Protein AF-A0A511ZB35-F1 (afdb_monomer)

pLDDT: mean 79.9, std 14.22, range [42.59, 96.62]

Foldseek 3Di:
DVQQVLLCVLVLLLVLLVLVLVVLVVQVVPDPPPPPVDDLDDDHDDDDCSVVVNVVSVVVSVVSVVVVVVSLVVNCVVVVVLHDDPPDPPPSNCDVVDPVSNVLSVVLVVQLVVLCVPLVVVLVVCVVPDVQDSSSSVSSVSVNSNVSSVSSSVSVVVVVVVVVD

Secondary structure (DSSP, 8-state):
-TT-HHHHHHHHHHHHHHHHHHHHHHHHHHS-----TT---------TTHHHHHHHHHHHHHHHHHHHHHHHHHHHHH-TTSPPPTT-SS-TT---SSHHHHHHHHHHHHHHHHHHHHHHHHHHHHHHHS---HHHHHHHHHHHHHHHHHHHHHHHHHHHHHTT-

Mean predicted aligned error: 8.27 Å

Sequence (165 aa):
MKGDMRYSYPLWQMGFIVLLIALTTIIGFTADYAKSTDSFIFQFTLEGDSFWYMAAWLAVLVFYMILFKWKLHQHNKRNPDHQMKFTSFKPQEYMADDELFEEVTRRATQKAYSYFTVALPLLATMYLILPIGKFGMLNALLLLAIGQYFVYYRTIRRYMAEDAV

Organism: NCBI:txid582850

Solvent-accessible surface area (backbone atoms only — not comparable to full-atom values): 9642 Å² total; per-residue (Å²): 123,94,78,54,54,71,75,47,43,43,56,54,51,38,54,52,44,52,53,48,43,53,50,46,49,54,50,55,72,70,45,78,83,69,86,65,88,83,58,102,70,85,78,83,83,82,59,81,70,53,50,57,57,50,51,53,50,50,50,52,53,52,50,51,52,50,54,52,50,51,52,50,49,55,40,30,71,75,34,70,92,66,62,76,61,95,82,50,88,64,62,83,72,67,45,76,86,46,74,65,48,35,50,51,40,50,54,22,48,54,50,30,51,60,46,47,73,52,51,51,60,51,50,54,52,48,56,75,75,40,97,63,48,74,53,54,50,51,42,51,54,45,51,50,53,35,51,34,36,48,52,27,43,54,45,53,54,50,53,64,57,60,78,71,114

Structure (mmCIF, N/CA/C/O backbone):
data_AF-A0A511ZB35-F1
#
_entry.id   AF-A0A511ZB35-F1
#
loop_
_atom_site.group_PDB
_atom_site.id
_atom_site.type_symbol
_atom_site.label_atom_id
_atom_site.label_alt_id
_atom_site.label_comp_id
_atom_site.label_asym_id
_atom_site.label_entity_id
_atom_site.label_seq_id
_atom_site.pdbx_PDB_ins_code
_atom_site.Cartn_x
_atom_site.Cartn_y
_atom_site.Cartn_z
_atom_site.occupancy
_atom_site.B_iso_or_equiv
_atom_site.auth_seq_id
_atom_site.auth_comp_id
_atom_site.auth_asym_id
_atom_site.auth_atom_id
_atom_site.pdbx_PDB_model_num
ATOM 1 N N . MET A 1 1 ? -24.445 3.238 12.108 1.00 49.97 1 MET A N 1
ATOM 2 C CA . MET A 1 1 ? -23.024 2.998 11.749 1.00 49.97 1 MET A CA 1
ATOM 3 C C . MET A 1 1 ? -22.705 3.058 10.239 1.00 49.97 1 MET A C 1
ATOM 5 O O . MET A 1 1 ? -21.556 2.854 9.865 1.00 49.97 1 MET A O 1
ATOM 9 N N . LYS A 1 2 ? -23.649 3.392 9.332 1.00 42.72 2 LYS A N 1
ATOM 10 C CA . LYS A 1 2 ? -23.335 3.636 7.905 1.00 42.72 2 LYS A CA 1
ATOM 11 C C . LYS A 1 2 ? -22.482 4.909 7.773 1.00 42.72 2 LYS A C 1
ATOM 13 O O . LYS A 1 2 ? -22.997 6.005 7.961 1.00 42.72 2 LYS A O 1
ATOM 18 N N . GLY A 1 3 ? -21.190 4.764 7.479 1.00 57.56 3 GLY A N 1
ATOM 19 C CA . GLY A 1 3 ? -20.255 5.887 7.319 1.00 57.56 3 GLY A CA 1
ATOM 20 C C . GLY A 1 3 ? -19.073 5.896 8.288 1.00 57.56 3 GLY A C 1
ATOM 21 O O . GLY A 1 3 ? -18.355 6.894 8.336 1.00 57.56 3 GLY A O 1
ATOM 22 N N . ASP A 1 4 ? -18.865 4.816 9.044 1.00 67.25 4 ASP A N 1
ATOM 23 C CA . ASP A 1 4 ? -17.648 4.656 9.829 1.00 67.25 4 ASP A CA 1
ATOM 24 C C . ASP A 1 4 ? -16.437 4.439 8.904 1.00 67.25 4 ASP A C 1
ATOM 26 O O . ASP A 1 4 ? -16.401 3.512 8.085 1.00 67.25 4 ASP A O 1
ATOM 30 N N . MET A 1 5 ? -15.446 5.328 9.013 1.00 73.44 5 MET A N 1
ATOM 31 C CA . MET A 1 5 ? -14.257 5.290 8.175 1.00 73.44 5 MET A CA 1
ATOM 32 C C . MET A 1 5 ? -13.404 4.061 8.465 1.00 73.44 5 MET A C 1
ATOM 34 O O . MET A 1 5 ? -12.735 3.583 7.553 1.00 73.44 5 MET A O 1
ATOM 38 N N . ARG A 1 6 ? -13.489 3.505 9.673 1.00 71.06 6 ARG A N 1
ATOM 39 C CA . ARG A 1 6 ? -12.705 2.348 10.104 1.00 71.06 6 ARG A CA 1
ATOM 40 C C . ARG A 1 6 ? -12.956 1.112 9.251 1.00 71.06 6 ARG A C 1
ATOM 42 O O . ARG A 1 6 ? -12.029 0.398 8.891 1.00 71.06 6 ARG A O 1
ATOM 49 N N . TYR A 1 7 ? -14.207 0.914 8.845 1.00 74.19 7 TYR A N 1
ATOM 50 C CA . TYR A 1 7 ? -14.587 -0.148 7.916 1.00 74.19 7 TYR A CA 1
ATOM 51 C C . TYR A 1 7 ? -14.056 0.101 6.503 1.00 74.19 7 TYR A C 1
ATOM 53 O O . TYR A 1 7 ? -13.621 -0.815 5.809 1.00 74.19 7 TYR A O 1
ATOM 61 N N . SER A 1 8 ? -14.116 1.356 6.056 1.00 81.69 8 SER A N 1
ATOM 62 C CA . SER A 1 8 ? -13.663 1.728 4.717 1.00 81.69 8 SER A CA 1
ATOM 63 C C . SER A 1 8 ? -12.145 1.867 4.611 1.00 81.69 8 SER A C 1
ATOM 65 O O . SER A 1 8 ? -11.627 1.918 3.503 1.00 81.69 8 SER A O 1
ATOM 67 N N . TYR A 1 9 ? -11.425 1.936 5.731 1.00 84.00 9 TYR A N 1
ATOM 68 C CA . TYR A 1 9 ? -9.996 2.231 5.756 1.00 84.00 9 TYR A CA 1
ATOM 69 C C . TYR A 1 9 ? -9.168 1.199 4.974 1.00 84.00 9 TYR A C 1
ATOM 71 O O . TYR A 1 9 ? -8.431 1.623 4.082 1.00 84.00 9 TYR A O 1
ATOM 79 N N . PRO A 1 10 ? -9.354 -0.126 5.154 1.00 88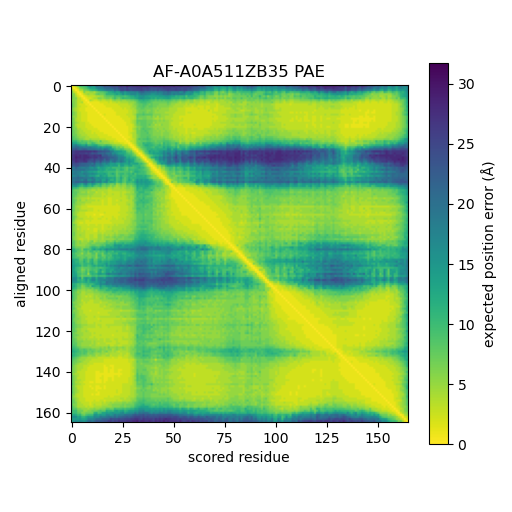.19 10 PRO A N 1
ATOM 80 C CA . PRO A 1 10 ? -8.682 -1.117 4.312 1.00 88.19 10 PRO A CA 1
ATOM 81 C C . PRO A 1 10 ? -8.992 -0.956 2.815 1.00 88.19 10 PRO A C 1
ATOM 83 O O . PRO A 1 10 ? -8.130 -1.198 1.975 1.00 88.19 10 PRO A O 1
ATOM 86 N N . LEU A 1 11 ? -10.202 -0.501 2.456 1.00 89.75 11 LEU A N 1
ATOM 87 C CA . LEU A 1 11 ? -10.565 -0.216 1.060 1.00 89.75 11 LEU A CA 1
ATOM 88 C C . LEU A 1 11 ? -9.795 0.992 0.514 1.00 89.75 11 LEU A C 1
ATOM 90 O O . LEU A 1 11 ? -9.327 0.947 -0.620 1.00 89.75 11 LEU A O 1
ATOM 94 N N . TRP A 1 12 ? -9.621 2.045 1.319 1.00 90.69 12 TRP A N 1
ATOM 95 C CA . TRP A 1 12 ? -8.786 3.194 0.956 1.00 90.69 12 TRP A CA 1
ATOM 96 C C . TRP A 1 12 ? -7.312 2.803 0.796 1.00 90.69 12 TRP A C 1
ATOM 98 O O . TRP A 1 12 ? -6.651 3.313 -0.108 1.00 90.69 12 TRP A O 1
ATOM 108 N N . GLN A 1 13 ? -6.797 1.881 1.613 1.00 91.38 13 GLN A N 1
ATOM 109 C CA . GLN A 1 13 ? -5.433 1.369 1.446 1.00 91.38 13 GLN A CA 1
ATOM 110 C C . GLN A 1 13 ? -5.291 0.557 0.155 1.00 91.38 13 GLN A C 1
ATOM 112 O O . GLN A 1 13 ? -4.387 0.818 -0.634 1.00 91.38 13 GLN A O 1
ATOM 117 N N . MET A 1 14 ? -6.226 -0.356 -0.130 1.00 94.19 14 MET A N 1
ATOM 118 C CA . MET A 1 14 ? -6.230 -1.099 -1.397 1.00 94.19 14 MET A CA 1
ATOM 119 C C . MET A 1 14 ? -6.335 -0.166 -2.609 1.00 94.19 14 MET A C 1
ATOM 121 O O . MET A 1 14 ? -5.580 -0.329 -3.563 1.00 94.19 14 MET A O 1
ATOM 125 N N . GLY A 1 15 ? -7.215 0.840 -2.562 1.00 94.31 15 GLY A N 1
ATOM 126 C CA . GLY A 1 15 ? -7.348 1.836 -3.628 1.00 94.31 1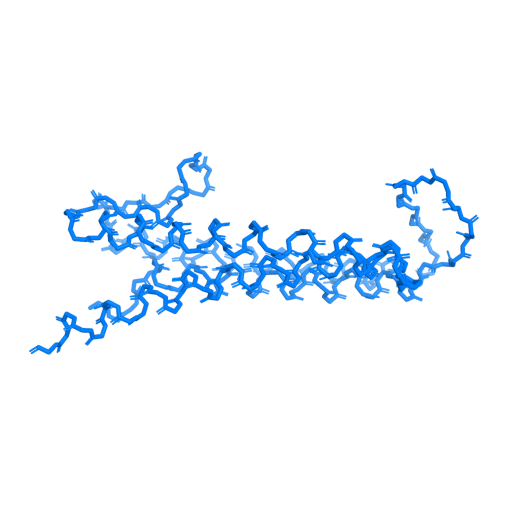5 GLY A CA 1
ATOM 127 C C . GLY A 1 15 ? -6.052 2.610 -3.871 1.00 94.31 15 GLY A C 1
ATOM 128 O O . GLY A 1 15 ? -5.647 2.786 -5.018 1.00 94.31 15 GLY A O 1
ATOM 129 N N . PHE A 1 16 ? -5.352 2.997 -2.803 1.00 94.12 16 PHE A N 1
ATOM 130 C CA . PHE A 1 16 ? -4.053 3.656 -2.916 1.00 94.12 16 PHE A CA 1
ATOM 131 C C . PHE A 1 16 ? -3.003 2.741 -3.551 1.00 94.12 16 PHE A C 1
ATOM 133 O O . PHE A 1 16 ? -2.288 3.158 -4.458 1.00 94.12 16 PHE A O 1
ATOM 140 N N . ILE A 1 17 ? -2.949 1.474 -3.133 1.00 95.19 17 ILE A N 1
ATOM 141 C CA . ILE A 1 17 ? -2.011 0.499 -3.696 1.00 95.19 17 ILE A CA 1
ATOM 142 C C . ILE A 1 17 ? -2.284 0.254 -5.183 1.00 95.19 17 ILE A C 1
ATOM 144 O O . ILE A 1 17 ? -1.339 0.153 -5.959 1.00 95.19 17 ILE A O 1
ATOM 148 N N . VAL A 1 18 ? -3.548 0.219 -5.614 1.00 95.75 18 VAL A N 1
ATOM 149 C CA . VAL A 1 18 ? -3.899 0.106 -7.041 1.00 95.75 18 VAL A CA 1
ATOM 150 C C . VAL A 1 18 ? -3.345 1.284 -7.846 1.00 95.75 18 VAL A C 1
ATOM 152 O O . VAL A 1 18 ? -2.790 1.075 -8.925 1.00 95.75 18 VAL A O 1
ATOM 155 N N . LEU A 1 19 ? -3.435 2.510 -7.319 1.00 94.56 19 LEU A N 1
ATOM 156 C CA . LEU A 1 19 ? -2.831 3.681 -7.964 1.00 94.56 19 LEU A CA 1
ATOM 157 C C . LEU A 1 19 ? -1.305 3.557 -8.044 1.00 94.56 19 LEU A C 1
ATOM 159 O O . LEU A 1 19 ? -0.718 3.904 -9.067 1.00 94.56 19 LEU A O 1
ATOM 163 N N . LEU A 1 20 ? -0.664 3.020 -7.001 1.00 93.38 20 LEU A N 1
ATOM 164 C CA . LEU A 1 20 ? 0.775 2.758 -7.021 1.00 93.38 20 LEU A CA 1
ATOM 165 C C . LEU A 1 20 ? 1.153 1.702 -8.063 1.00 93.38 20 LEU A C 1
ATOM 167 O O . LEU A 1 20 ? 2.107 1.933 -8.793 1.00 93.38 20 LEU A O 1
ATOM 171 N N . ILE A 1 21 ? 0.394 0.606 -8.188 1.00 93.19 21 ILE A N 1
ATOM 172 C CA . ILE A 1 21 ? 0.614 -0.420 -9.224 1.00 93.19 21 ILE A CA 1
ATOM 173 C C . ILE A 1 21 ? 0.504 0.193 -10.624 1.00 93.19 21 ILE A C 1
ATOM 175 O O . ILE A 1 21 ? 1.312 -0.112 -11.501 1.00 93.19 21 ILE A O 1
ATOM 179 N N . ALA A 1 22 ? -0.487 1.058 -10.857 1.00 91.75 22 ALA A N 1
ATOM 180 C CA . ALA A 1 22 ? -0.634 1.740 -12.139 1.00 91.75 22 ALA A CA 1
ATOM 181 C C . ALA A 1 22 ? 0.590 2.621 -12.440 1.00 91.75 22 ALA A C 1
ATOM 183 O O . ALA A 1 22 ? 1.158 2.534 -13.529 1.00 91.75 22 ALA A O 1
ATOM 184 N N . LEU A 1 23 ? 1.044 3.401 -11.454 1.00 89.12 23 LEU A N 1
ATOM 185 C CA . LEU A 1 23 ? 2.222 4.254 -11.583 1.00 89.12 23 LEU A CA 1
ATOM 186 C C . LEU A 1 23 ? 3.490 3.443 -11.887 1.00 89.12 23 LEU A C 1
ATOM 188 O O . LEU A 1 23 ? 4.197 3.740 -12.848 1.00 89.12 23 LEU A O 1
ATOM 192 N N . THR A 1 24 ? 3.780 2.416 -11.090 1.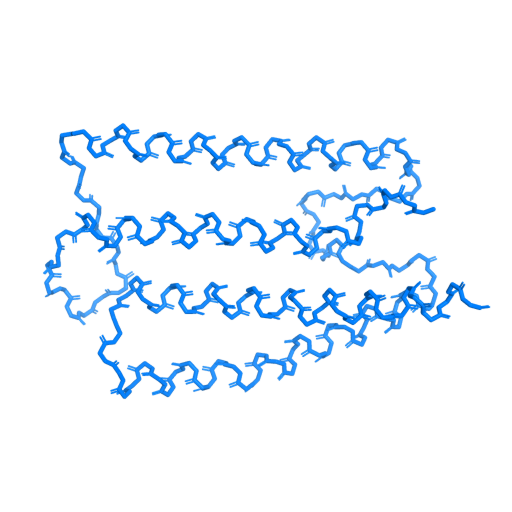00 87.50 24 THR A N 1
ATOM 193 C CA . THR A 1 24 ? 4.981 1.579 -11.244 1.00 87.50 24 THR A CA 1
ATOM 194 C C . THR A 1 24 ? 4.982 0.824 -12.566 1.00 87.50 24 THR A C 1
ATOM 196 O O . THR A 1 24 ? 6.038 0.638 -13.164 1.00 87.50 24 THR A O 1
ATOM 199 N N . THR A 1 25 ? 3.807 0.427 -13.054 1.00 86.00 25 THR A N 1
ATOM 200 C CA . THR A 1 25 ? 3.649 -0.220 -14.359 1.00 86.00 25 THR A CA 1
ATOM 201 C C . THR A 1 25 ? 3.949 0.747 -15.500 1.00 86.0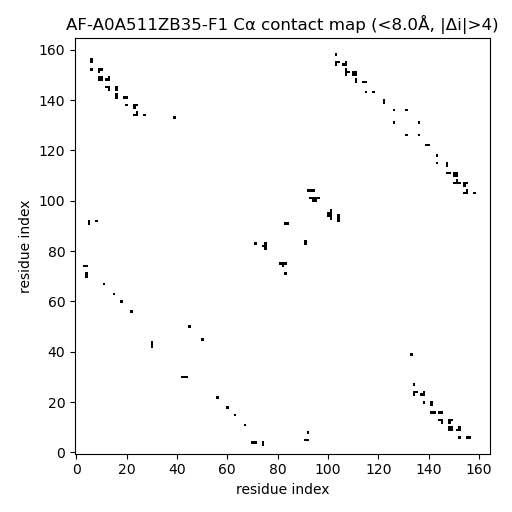0 25 THR A C 1
ATOM 203 O O . THR A 1 25 ? 4.707 0.400 -16.398 1.00 86.00 25 THR A O 1
ATOM 206 N N . ILE A 1 26 ? 3.413 1.970 -15.452 1.00 82.19 26 ILE A N 1
ATOM 207 C CA . ILE A 1 26 ? 3.665 2.996 -16.476 1.00 82.19 26 ILE A CA 1
ATOM 208 C C . ILE A 1 26 ? 5.150 3.339 -16.526 1.00 82.19 26 ILE A C 1
ATOM 210 O O . ILE A 1 26 ? 5.753 3.279 -17.592 1.00 82.19 26 ILE A O 1
ATOM 214 N N . ILE A 1 27 ? 5.751 3.588 -15.362 1.00 79.00 27 ILE A N 1
ATOM 215 C CA . ILE A 1 27 ? 7.190 3.824 -15.235 1.00 79.00 27 ILE A CA 1
ATOM 216 C C . ILE A 1 27 ? 7.987 2.647 -15.812 1.00 79.00 27 ILE A C 1
ATOM 218 O O . ILE A 1 27 ? 8.935 2.860 -16.562 1.00 79.00 27 ILE A O 1
ATOM 222 N N . GLY A 1 28 ? 7.609 1.410 -15.480 1.00 76.31 28 GLY A N 1
ATOM 223 C CA . GLY A 1 28 ? 8.296 0.208 -15.950 1.00 76.31 28 GLY A CA 1
ATOM 224 C C . GLY A 1 28 ? 8.176 -0.046 -17.456 1.00 76.31 28 GLY A C 1
ATOM 225 O O . GLY A 1 28 ? 9.033 -0.725 -18.014 1.00 76.31 28 GLY A O 1
ATOM 226 N N . PHE A 1 29 ? 7.148 0.493 -18.118 1.00 72.69 29 PHE A N 1
ATOM 227 C CA . PHE A 1 29 ? 7.027 0.471 -19.579 1.00 72.69 29 PHE A CA 1
ATOM 228 C C . PHE A 1 29 ? 7.824 1.586 -20.261 1.00 72.69 29 PHE A C 1
ATOM 230 O O . PHE A 1 29 ? 8.273 1.395 -21.386 1.00 72.69 29 PHE A O 1
ATOM 237 N N . THR A 1 30 ? 7.988 2.737 -19.604 1.00 68.12 30 THR A N 1
ATOM 238 C CA . THR A 1 30 ? 8.714 3.895 -20.154 1.00 68.12 30 THR A CA 1
ATOM 239 C C . THR A 1 30 ? 10.210 3.877 -19.863 1.00 68.12 30 THR A C 1
ATOM 241 O O . THR A 1 30 ? 10.970 4.562 -20.537 1.00 68.12 30 THR A O 1
ATOM 244 N N . ALA A 1 31 ? 10.645 3.149 -18.835 1.00 63.75 31 ALA A N 1
ATOM 245 C CA . ALA A 1 31 ? 12.054 3.030 -18.506 1.00 63.75 31 ALA A CA 1
ATOM 246 C C . ALA A 1 31 ? 12.745 2.130 -19.537 1.00 63.75 31 ALA A C 1
ATOM 248 O O . ALA A 1 31 ? 12.388 0.957 -19.674 1.00 63.75 31 ALA A O 1
ATOM 249 N N . ASP A 1 32 ? 13.757 2.660 -20.226 1.00 54.41 32 ASP A N 1
ATOM 250 C CA . ASP A 1 32 ? 14.645 1.832 -21.032 1.00 54.41 32 ASP A CA 1
ATOM 251 C C . ASP A 1 32 ? 15.237 0.731 -20.152 1.00 54.41 32 ASP A C 1
ATOM 253 O O . ASP A 1 32 ? 15.823 0.986 -19.094 1.00 54.41 32 ASP A O 1
ATOM 257 N N . TYR A 1 33 ? 15.083 -0.516 -20.600 1.00 51.88 33 TYR A N 1
ATOM 258 C CA . TYR A 1 33 ? 15.686 -1.686 -19.973 1.00 51.88 33 TYR A CA 1
ATOM 259 C C . TYR A 1 33 ? 17.198 -1.674 -20.228 1.00 51.88 33 TYR A C 1
ATOM 261 O O . TYR A 1 33 ? 17.746 -2.550 -20.898 1.00 51.88 33 TYR A O 1
ATOM 269 N N . ALA A 1 34 ? 17.913 -0.697 -19.670 1.00 46.06 34 ALA A N 1
ATOM 270 C CA . ALA A 1 34 ? 19.329 -0.863 -19.418 1.00 46.06 34 ALA A CA 1
ATOM 271 C C . ALA A 1 34 ? 19.440 -2.089 -18.505 1.00 46.06 34 ALA A C 1
ATOM 273 O O . ALA A 1 34 ? 18.955 -2.071 -17.371 1.00 46.06 34 ALA A O 1
ATOM 274 N N . LYS A 1 35 ? 20.005 -3.186 -19.026 1.00 47.19 35 LYS A N 1
ATOM 275 C CA . LYS A 1 35 ? 20.346 -4.403 -18.276 1.00 47.19 35 LYS A CA 1
ATOM 276 C C . LYS A 1 35 ? 21.347 -4.054 -17.168 1.00 47.19 35 LYS A C 1
ATOM 278 O O . LYS A 1 35 ? 22.527 -4.363 -17.253 1.00 47.19 35 LYS A O 1
ATOM 283 N N . SER A 1 36 ? 20.888 -3.383 -16.122 1.00 47.66 36 SER A N 1
ATOM 284 C CA . SER A 1 36 ? 21.606 -3.244 -14.867 1.00 47.66 36 SER A CA 1
ATOM 285 C C . SER A 1 36 ? 21.169 -4.420 -14.011 1.00 47.66 36 SER A C 1
ATOM 287 O O . SER A 1 36 ? 20.211 -4.345 -13.235 1.00 47.66 36 SER A O 1
ATOM 289 N N . THR A 1 37 ? 21.812 -5.553 -14.276 1.00 53.16 37 THR A N 1
ATOM 290 C CA . THR A 1 37 ? 21.512 -6.870 -13.706 1.00 53.16 37 THR A CA 1
ATOM 291 C C . THR A 1 37 ? 21.808 -6.937 -12.200 1.00 53.16 37 THR A C 1
ATOM 293 O O . THR A 1 37 ? 21.306 -7.834 -11.539 1.00 53.16 37 THR A O 1
ATOM 296 N N . ASP A 1 38 ? 22.528 -5.957 -11.636 1.00 53.59 38 ASP A N 1
ATOM 297 C CA . ASP A 1 38 ? 23.174 -6.108 -10.321 1.00 53.59 38 ASP A CA 1
ATOM 298 C C . ASP A 1 38 ? 22.699 -5.179 -9.191 1.00 53.59 38 ASP A C 1
ATOM 300 O O . ASP A 1 38 ? 23.198 -5.283 -8.074 1.00 53.59 38 ASP A O 1
ATOM 304 N N . SER A 1 39 ? 21.739 -4.270 -9.400 1.00 56.34 39 SER A N 1
ATOM 305 C CA . SER A 1 39 ? 21.361 -3.334 -8.323 1.00 56.34 39 SER A CA 1
ATOM 306 C C . SER A 1 39 ? 19.869 -3.029 -8.223 1.00 56.34 39 SER A C 1
ATOM 308 O O . SER A 1 39 ? 19.186 -2.835 -9.226 1.00 56.34 39 SER A O 1
ATOM 310 N N . PHE A 1 40 ? 19.343 -2.920 -6.998 1.00 57.91 40 PHE A N 1
ATOM 311 C CA . PHE A 1 40 ? 17.981 -2.434 -6.700 1.00 57.91 40 PHE A CA 1
ATOM 312 C C . PHE A 1 40 ? 17.879 -0.900 -6.859 1.00 57.91 40 PHE A C 1
ATOM 314 O O . PHE A 1 40 ? 17.232 -0.210 -6.079 1.00 57.91 40 PHE A O 1
ATOM 321 N N . ILE A 1 41 ? 18.592 -0.349 -7.841 1.00 58.75 41 ILE A N 1
ATOM 322 C CA . ILE A 1 41 ? 18.625 1.077 -8.148 1.00 58.75 41 ILE A CA 1
ATOM 323 C C . ILE A 1 41 ? 17.626 1.326 -9.274 1.00 58.75 41 ILE A C 1
ATOM 325 O O . ILE A 1 41 ? 17.673 0.678 -10.324 1.00 58.75 41 ILE A O 1
ATOM 329 N N . PHE A 1 42 ? 16.715 2.263 -9.033 1.00 61.59 42 PHE A N 1
ATOM 330 C CA . PHE A 1 42 ? 15.766 2.756 -10.022 1.00 61.59 42 PHE A CA 1
ATOM 331 C C . PHE A 1 42 ? 16.362 4.007 -10.664 1.00 61.59 42 PHE A C 1
ATOM 333 O O . PHE A 1 42 ? 16.563 5.013 -9.986 1.00 61.59 42 PHE A O 1
ATOM 340 N N . GLN A 1 43 ? 16.673 3.935 -11.955 1.00 62.34 43 GLN A N 1
ATOM 341 C CA . GLN A 1 43 ? 17.105 5.091 -12.730 1.00 62.34 43 GLN A CA 1
ATOM 342 C C . GLN A 1 43 ? 15.929 5.565 -13.579 1.00 62.34 43 GLN A C 1
ATOM 344 O O . GLN A 1 43 ? 15.339 4.783 -14.319 1.00 62.34 43 GLN A O 1
ATOM 349 N N . PHE A 1 44 ? 15.580 6.840 -13.435 1.00 63.19 44 PHE A N 1
ATOM 350 C CA . PHE A 1 44 ? 14.506 7.475 -14.188 1.00 63.19 44 PHE A CA 1
ATOM 351 C C . PHE A 1 44 ? 15.140 8.458 -15.161 1.00 63.19 44 PHE A C 1
ATOM 353 O O . PHE A 1 44 ? 15.732 9.451 -14.736 1.00 63.19 44 PHE A O 1
ATOM 360 N N . THR A 1 45 ? 15.032 8.180 -16.454 1.00 64.56 45 THR A N 1
ATOM 361 C CA . THR A 1 45 ? 15.432 9.128 -17.493 1.00 64.56 45 THR A CA 1
ATOM 362 C C . THR A 1 45 ? 14.192 9.921 -17.886 1.00 64.56 45 THR A C 1
ATOM 364 O O . THR A 1 45 ? 13.212 9.356 -18.366 1.00 64.56 45 THR A O 1
ATOM 367 N N . LEU A 1 46 ? 14.193 11.223 -17.604 1.00 64.88 46 LEU A N 1
ATOM 368 C CA . LEU A 1 46 ? 13.087 12.116 -17.943 1.00 64.88 46 LEU A CA 1
ATOM 369 C C . LEU A 1 46 ? 13.399 12.794 -19.276 1.00 64.88 46 LEU A C 1
ATOM 371 O O . LEU A 1 46 ? 14.090 13.809 -19.304 1.00 64.88 46 LEU A O 1
ATOM 375 N N . GLU A 1 47 ? 12.891 12.233 -20.370 1.00 68.19 47 GLU A N 1
ATOM 376 C CA . GLU A 1 47 ? 12.989 12.832 -21.705 1.00 68.19 47 GLU A CA 1
ATOM 377 C C . GLU A 1 47 ? 11.605 13.213 -22.253 1.00 68.19 47 GLU A C 1
ATOM 379 O O . GLU A 1 47 ? 10.635 12.455 -22.137 1.00 68.19 47 GLU A O 1
ATOM 384 N N . GLY A 1 48 ? 11.517 14.407 -22.853 1.00 72.75 48 GLY A N 1
ATOM 385 C CA . GLY A 1 48 ? 10.333 14.902 -23.566 1.00 72.75 48 GLY A CA 1
ATOM 386 C C . GLY A 1 48 ? 9.057 14.993 -22.716 1.00 72.75 48 GLY A C 1
ATOM 387 O O . GLY A 1 48 ? 9.077 15.432 -21.564 1.00 72.75 48 GLY A O 1
ATOM 388 N N . ASP A 1 49 ? 7.934 14.557 -23.293 1.00 73.94 49 ASP A N 1
ATOM 389 C CA . ASP A 1 49 ? 6.593 14.626 -22.687 1.00 73.94 49 ASP A CA 1
ATOM 390 C C . ASP A 1 49 ? 6.414 13.727 -21.448 1.00 73.94 49 ASP A C 1
ATOM 392 O O . ASP A 1 49 ? 5.452 13.887 -20.692 1.00 73.94 49 ASP A O 1
ATOM 396 N N . SER A 1 50 ? 7.362 12.820 -21.180 1.00 75.31 50 SER A N 1
ATOM 397 C CA . SER A 1 50 ? 7.381 11.927 -20.008 1.00 75.31 50 SER A CA 1
ATOM 398 C C . SER A 1 50 ? 7.266 12.685 -18.683 1.00 75.31 50 SER A C 1
ATOM 400 O O . SER A 1 50 ? 6.649 12.203 -17.730 1.00 75.31 50 SER A O 1
ATOM 402 N N . PHE A 1 51 ? 7.801 13.909 -18.635 1.00 79.19 51 PHE A N 1
ATOM 403 C CA . PHE A 1 51 ? 7.673 14.791 -17.480 1.00 79.19 51 PHE A CA 1
ATOM 404 C C . PHE A 1 51 ? 6.209 15.133 -17.168 1.00 79.19 51 PHE A C 1
ATOM 406 O O . PHE A 1 51 ? 5.788 15.040 -16.014 1.00 79.19 51 PHE A O 1
ATOM 413 N N . TRP A 1 52 ? 5.414 15.479 -18.184 1.00 83.19 52 TRP A N 1
ATOM 414 C CA . TRP A 1 52 ? 4.015 15.868 -18.002 1.00 83.19 52 TRP A CA 1
ATOM 415 C C . TRP A 1 52 ? 3.147 14.694 -17.558 1.00 83.19 52 TRP A C 1
ATOM 417 O O . TRP A 1 52 ? 2.300 14.865 -16.681 1.00 83.19 52 TRP A O 1
ATOM 427 N N . TYR A 1 53 ? 3.400 13.492 -18.081 1.00 81.88 53 TYR A N 1
ATOM 428 C CA . TYR A 1 53 ? 2.713 12.280 -17.631 1.00 81.88 53 TYR A CA 1
ATOM 429 C C . TYR A 1 53 ? 3.030 11.947 -16.169 1.00 81.88 53 TYR A C 1
ATOM 431 O O . TYR A 1 53 ? 2.122 11.634 -15.397 1.00 81.88 53 TYR A O 1
ATOM 439 N N . MET A 1 54 ? 4.297 12.066 -15.758 1.00 81.12 54 MET A N 1
ATOM 440 C CA . MET A 1 54 ? 4.692 11.846 -14.366 1.00 81.12 54 MET A CA 1
ATOM 441 C C . MET A 1 54 ? 4.091 12.907 -13.432 1.00 81.12 54 MET A C 1
ATOM 443 O O . MET A 1 54 ? 3.565 12.569 -12.371 1.00 81.12 54 MET A O 1
ATOM 447 N N . ALA A 1 55 ? 4.114 14.179 -13.836 1.00 86.00 55 ALA A N 1
ATOM 448 C CA . ALA A 1 55 ? 3.519 15.276 -13.077 1.00 86.00 55 ALA A CA 1
ATOM 449 C C . ALA A 1 55 ? 1.998 15.110 -12.923 1.00 86.00 55 ALA A C 1
ATOM 451 O O . ALA A 1 55 ? 1.468 15.273 -11.822 1.00 86.00 55 ALA A O 1
ATOM 452 N N . ALA A 1 56 ? 1.299 14.722 -13.995 1.00 89.75 56 ALA A N 1
ATOM 453 C CA . ALA A 1 56 ? -0.129 14.426 -13.956 1.00 89.75 56 ALA A CA 1
ATOM 454 C C . ALA A 1 56 ? -0.439 13.273 -12.989 1.00 89.75 56 ALA A C 1
ATOM 456 O O . ALA A 1 56 ? -1.360 13.374 -12.178 1.00 89.75 56 ALA A O 1
ATOM 457 N N . TRP A 1 57 ? 0.365 12.207 -13.002 1.00 89.62 57 TRP A N 1
ATOM 458 C CA . TRP A 1 57 ? 0.186 11.095 -12.069 1.00 89.62 57 TRP A CA 1
ATOM 459 C C . TRP A 1 57 ? 0.435 11.474 -10.612 1.00 89.62 57 TRP A C 1
ATOM 461 O O . TRP A 1 57 ? -0.338 11.092 -9.730 1.00 89.62 57 TRP A O 1
ATOM 471 N N . LEU A 1 58 ? 1.477 12.261 -10.348 1.00 88.94 58 LEU A N 1
ATOM 472 C CA . LEU A 1 58 ? 1.724 12.803 -9.015 1.00 88.94 58 LEU A CA 1
ATOM 473 C C . LEU A 1 58 ? 0.549 13.669 -8.548 1.00 88.94 58 LEU A C 1
ATOM 475 O O . LEU A 1 58 ? 0.140 13.557 -7.393 1.00 88.94 58 LEU A O 1
ATOM 479 N N . ALA A 1 59 ? -0.051 14.466 -9.436 1.00 92.81 59 ALA A N 1
ATOM 480 C CA . ALA A 1 59 ? -1.243 15.245 -9.113 1.00 92.81 59 ALA A CA 1
ATOM 481 C C . ALA A 1 59 ? -2.437 14.350 -8.732 1.00 92.8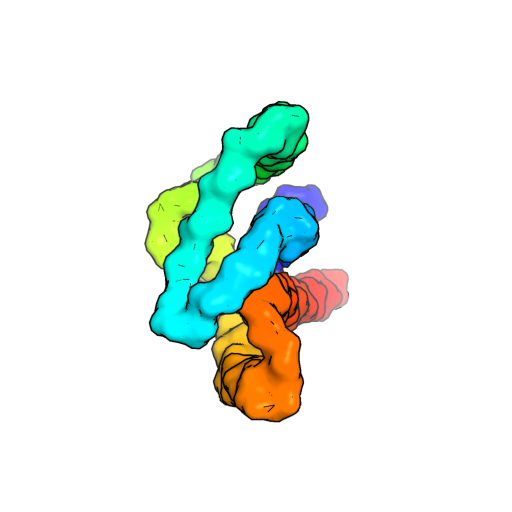1 59 ALA A C 1
ATOM 483 O O . ALA A 1 59 ? -3.127 14.651 -7.758 1.00 92.81 59 ALA A O 1
ATOM 484 N N . VAL A 1 60 ? -2.649 13.222 -9.423 1.00 94.25 60 VAL A N 1
ATOM 485 C CA . VAL A 1 60 ? -3.689 12.239 -9.059 1.00 94.25 60 VAL A CA 1
ATOM 486 C C . VAL A 1 60 ? -3.431 11.636 -7.675 1.00 94.25 60 VAL A C 1
ATOM 488 O O . VAL A 1 60 ? -4.358 11.545 -6.867 1.00 94.25 60 VAL A O 1
ATOM 491 N N . LEU A 1 61 ? -2.184 11.273 -7.358 1.00 92.06 61 LEU A N 1
ATOM 492 C CA . LEU A 1 61 ? -1.827 10.760 -6.030 1.00 92.06 61 LEU A CA 1
ATOM 493 C C . LEU A 1 61 ? -2.051 11.807 -4.935 1.00 92.06 61 LEU A C 1
ATOM 495 O O . LEU A 1 61 ? -2.644 11.504 -3.899 1.00 92.06 61 LEU A O 1
ATOM 499 N N . VAL A 1 62 ? -1.630 13.052 -5.166 1.00 93.12 62 VAL A N 1
ATOM 500 C CA . VAL A 1 62 ? -1.860 14.163 -4.232 1.00 93.12 62 VAL A CA 1
ATOM 501 C C . VAL A 1 62 ? -3.357 14.396 -4.034 1.00 93.12 62 VAL A C 1
ATOM 503 O O . VAL A 1 62 ? -3.813 14.515 -2.897 1.00 93.12 62 VAL A O 1
ATOM 506 N N . PHE A 1 63 ? -4.140 14.392 -5.112 1.00 94.94 63 PHE A N 1
ATOM 507 C CA . PHE A 1 63 ? -5.591 14.530 -5.049 1.00 94.94 63 PHE A CA 1
ATOM 508 C C . PHE A 1 63 ? -6.241 13.405 -4.233 1.00 94.94 63 PHE A C 1
ATOM 510 O O . PHE A 1 63 ? -7.059 13.677 -3.352 1.00 94.94 63 PHE A O 1
ATOM 517 N N . TYR A 1 64 ? -5.827 12.154 -4.444 1.00 93.81 64 TYR A N 1
ATOM 518 C CA . TYR A 1 64 ? -6.291 11.020 -3.646 1.00 93.81 64 TYR A CA 1
ATOM 519 C C . TYR A 1 64 ? -5.983 11.204 -2.153 1.00 93.81 64 TYR A C 1
ATOM 521 O O . TYR A 1 64 ? -6.856 11.013 -1.304 1.00 93.81 64 TYR A O 1
ATOM 529 N N . MET A 1 65 ? -4.768 11.649 -1.820 1.00 90.56 65 MET A N 1
ATOM 530 C CA . MET A 1 65 ? -4.368 11.925 -0.437 1.00 90.56 65 MET A CA 1
ATOM 531 C C . MET A 1 65 ? -5.189 13.054 0.197 1.00 90.56 65 MET A C 1
ATOM 533 O O . MET A 1 65 ? -5.525 12.981 1.382 1.00 90.56 65 MET A O 1
ATOM 537 N N . ILE A 1 66 ? -5.550 14.081 -0.576 1.00 92.44 66 ILE A N 1
ATOM 538 C CA . ILE A 1 66 ? -6.443 15.156 -0.126 1.00 92.44 66 ILE A CA 1
ATOM 539 C C . ILE A 1 66 ? -7.840 14.599 0.169 1.00 92.44 66 ILE A C 1
ATOM 541 O O . ILE A 1 66 ? -8.380 14.865 1.245 1.00 92.44 66 ILE A O 1
ATOM 545 N N . LEU A 1 67 ? -8.407 13.788 -0.730 1.00 92.25 67 LEU A N 1
ATOM 546 C CA . LEU A 1 67 ? -9.711 13.149 -0.516 1.00 92.25 67 LEU A CA 1
ATOM 547 C C . LEU A 1 67 ? -9.714 12.260 0.729 1.00 92.25 67 LEU A C 1
ATOM 549 O O . LEU A 1 67 ? -10.644 12.323 1.537 1.00 92.25 67 LEU A O 1
ATOM 553 N N . PHE A 1 68 ? -8.655 11.473 0.911 1.00 88.75 68 PHE A N 1
ATOM 554 C CA . PHE A 1 68 ? -8.484 10.627 2.081 1.00 88.75 68 PHE A CA 1
ATOM 555 C C . PHE A 1 68 ? -8.436 11.453 3.376 1.00 88.75 68 PHE A C 1
ATOM 557 O O . PHE A 1 68 ? -9.186 11.180 4.316 1.00 88.75 68 PHE A O 1
ATOM 564 N N . LYS A 1 69 ? -7.626 12.523 3.415 1.00 86.88 69 LYS A N 1
ATOM 565 C CA . LYS A 1 69 ? -7.559 13.445 4.564 1.00 86.88 69 LYS A CA 1
ATOM 566 C C . LYS A 1 69 ? -8.894 14.130 4.842 1.00 86.88 69 LYS A C 1
ATOM 568 O O . LYS A 1 69 ? -9.271 1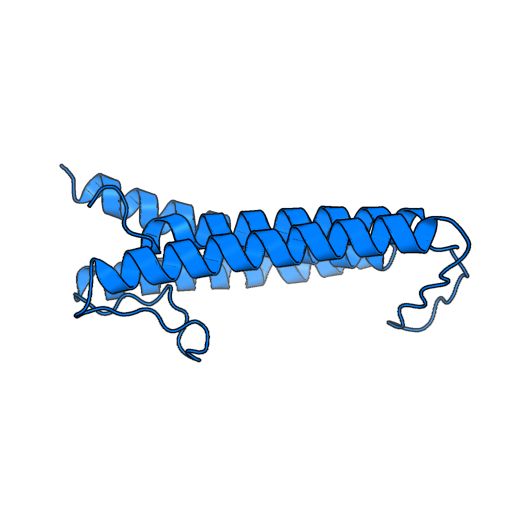4.280 6.002 1.00 86.88 69 LYS A O 1
ATOM 573 N N . TRP A 1 70 ? -9.624 14.528 3.804 1.00 88.38 70 TRP A N 1
ATOM 574 C CA . TRP A 1 70 ? -10.942 15.139 3.954 1.00 88.38 70 TRP A CA 1
ATOM 575 C C . TRP A 1 70 ? -11.951 14.166 4.571 1.00 88.38 70 TRP A C 1
ATOM 577 O O . TRP A 1 70 ? -12.676 14.534 5.497 1.00 88.38 70 TRP A O 1
ATOM 587 N N . LYS A 1 71 ? -11.955 12.903 4.129 1.00 86.44 71 LYS A N 1
ATOM 588 C CA . LYS A 1 71 ? -12.774 11.844 4.737 1.00 86.44 71 LYS A CA 1
ATOM 589 C C . LYS A 1 71 ? -12.392 11.579 6.191 1.00 86.44 71 LYS A C 1
ATOM 591 O O . LYS A 1 71 ? -13.288 11.475 7.028 1.00 86.44 71 LYS A O 1
ATOM 596 N N . LEU A 1 72 ? -11.097 11.564 6.500 1.00 84.06 72 LEU A N 1
ATOM 597 C CA . LEU A 1 72 ? -10.592 11.433 7.869 1.00 84.06 72 LEU A CA 1
ATOM 598 C C . LEU A 1 72 ? -11.068 12.575 8.761 1.00 84.06 72 LEU A C 1
ATOM 600 O O . LEU A 1 72 ? -11.576 12.348 9.856 1.00 84.06 72 LEU A O 1
ATOM 604 N N . HIS A 1 73 ? -10.982 13.805 8.263 1.00 84.75 73 HIS A N 1
ATOM 605 C CA . HIS A 1 73 ? -11.461 14.974 8.983 1.00 84.75 73 HIS A CA 1
ATOM 606 C C . HIS A 1 73 ? -12.977 14.916 9.230 1.00 84.75 73 HIS A C 1
ATOM 608 O O . HIS A 1 73 ? -13.431 15.192 10.340 1.00 84.75 73 HIS A O 1
ATOM 614 N N . GLN A 1 74 ? -13.769 14.499 8.235 1.00 84.69 74 GLN A N 1
ATOM 615 C CA . GLN A 1 74 ? -15.209 14.289 8.416 1.00 84.69 74 GLN A CA 1
ATOM 616 C C . GLN A 1 74 ? -15.519 13.226 9.470 1.00 84.69 74 GLN A C 1
ATOM 618 O O . GLN A 1 74 ? -16.445 13.413 10.257 1.00 84.69 74 GLN A O 1
ATOM 623 N N . HIS A 1 75 ? -14.768 12.123 9.485 1.00 82.06 75 HIS A N 1
ATOM 624 C CA . HIS A 1 75 ? -14.931 11.073 10.483 1.00 82.06 75 HIS A CA 1
ATOM 625 C C . HIS A 1 75 ? -14.602 11.587 11.890 1.00 82.06 75 HIS A C 1
ATOM 627 O O . HIS A 1 75 ? -15.434 11.458 12.783 1.00 82.06 75 HIS A O 1
ATOM 633 N N . ASN A 1 76 ? -13.463 12.263 12.064 1.00 82.81 76 ASN A N 1
ATOM 634 C CA . ASN A 1 76 ? -13.046 12.819 13.354 1.00 82.81 76 ASN A CA 1
ATOM 635 C C . ASN A 1 76 ? -14.020 13.886 13.878 1.00 82.81 76 ASN A C 1
ATOM 637 O O . ASN A 1 76 ? -14.261 13.958 15.076 1.00 82.81 76 ASN A O 1
ATOM 641 N N . LYS A 1 77 ? -14.623 14.692 12.992 1.00 81.81 77 LYS A N 1
ATOM 642 C CA . LYS A 1 77 ? -15.658 15.665 13.383 1.00 81.81 77 LYS A CA 1
ATOM 643 C C . LYS A 1 77 ? -16.942 14.986 13.873 1.00 81.81 77 LYS A C 1
ATOM 645 O O . LYS A 1 77 ? -17.642 15.546 14.708 1.00 81.81 77 LYS A O 1
ATOM 650 N N . ARG A 1 78 ? -17.277 13.812 13.328 1.00 80.44 78 ARG A N 1
ATOM 651 C CA . ARG A 1 78 ? -18.475 13.040 13.705 1.00 80.44 78 ARG A CA 1
ATOM 652 C C . ARG A 1 78 ? -18.259 12.185 14.951 1.00 80.44 78 ARG A C 1
ATOM 654 O O . ARG A 1 78 ? -19.218 11.959 15.673 1.00 80.44 78 ARG A O 1
ATOM 661 N N . ASN A 1 79 ? -17.027 11.739 15.186 1.00 73.56 79 ASN A N 1
ATOM 662 C CA . ASN A 1 79 ? -16.640 10.904 16.320 1.00 73.56 79 ASN A CA 1
ATOM 663 C C . ASN A 1 79 ? -15.507 11.590 17.107 1.00 73.56 79 ASN A C 1
ATOM 665 O O . ASN A 1 79 ? -14.355 11.157 17.026 1.00 73.56 79 ASN A O 1
ATOM 669 N N . PRO A 1 80 ? -15.806 12.688 17.829 1.00 71.44 80 PRO A N 1
ATOM 670 C CA . PRO A 1 80 ? -14.793 13.484 18.520 1.00 71.44 80 PRO A CA 1
ATOM 671 C C . PRO A 1 80 ? -14.078 12.717 19.638 1.00 71.44 80 PRO A C 1
ATOM 673 O O . PRO A 1 80 ? -12.907 13.001 19.884 1.00 71.44 80 PRO A O 1
ATOM 676 N N . ASP A 1 81 ? -14.743 11.732 20.246 1.00 69.25 81 ASP A N 1
ATOM 677 C CA . ASP A 1 81 ? -14.179 10.892 21.311 1.00 69.25 81 ASP A CA 1
ATOM 678 C C . ASP A 1 81 ? -13.219 9.820 20.776 1.00 69.25 81 ASP A C 1
ATOM 680 O O . ASP A 1 81 ? -12.384 9.303 21.513 1.00 69.25 81 ASP A O 1
ATOM 684 N N . HIS A 1 82 ? -13.274 9.529 19.472 1.00 68.62 82 HIS A N 1
ATOM 685 C CA . HIS A 1 82 ? -12.489 8.462 18.860 1.00 68.62 82 HIS A CA 1
ATOM 686 C C . HIS A 1 82 ? -11.773 8.924 17.587 1.00 68.62 82 HIS A C 1
ATOM 688 O O . HIS A 1 82 ? -12.020 8.443 16.476 1.00 68.62 82 HIS A O 1
ATOM 694 N N . GLN A 1 83 ? -10.877 9.894 17.754 1.00 70.56 83 GLN A N 1
ATOM 695 C CA . GLN A 1 83 ? -10.158 10.510 16.644 1.00 70.56 83 GLN A CA 1
ATOM 696 C C . GLN A 1 83 ? -9.076 9.599 16.069 1.00 70.56 83 GLN A C 1
ATOM 698 O O . GLN A 1 83 ? -8.225 9.063 16.779 1.00 70.56 83 GLN A O 1
ATOM 703 N N . MET A 1 84 ? -9.018 9.544 14.744 1.00 71.81 84 MET A N 1
ATOM 704 C CA . MET A 1 84 ? -7.914 8.932 14.021 1.00 71.81 84 MET A CA 1
ATOM 705 C C . MET A 1 84 ? -6.839 9.961 13.691 1.00 71.81 84 MET A C 1
ATOM 707 O O . MET A 1 84 ? -7.108 10.995 13.070 1.00 71.81 84 MET A O 1
ATOM 711 N N . LYS A 1 85 ? -5.590 9.657 14.047 1.00 70.88 85 LYS A N 1
ATOM 712 C CA . LYS A 1 85 ? -4.427 10.484 13.700 1.00 70.88 85 LYS A CA 1
ATOM 713 C C . LYS A 1 85 ? -3.666 9.865 12.541 1.00 70.88 85 LYS A C 1
ATOM 715 O O . LYS A 1 85 ? -3.174 8.746 12.658 1.00 70.88 85 LYS A O 1
ATOM 720 N N . PHE A 1 86 ? -3.505 10.620 11.454 1.00 63.44 86 PHE A N 1
ATOM 721 C CA . PHE A 1 86 ? -2.759 10.205 10.256 1.00 63.44 86 PHE A CA 1
ATOM 722 C C . PHE A 1 86 ? -1.318 9.746 10.553 1.00 63.44 86 PHE A C 1
ATOM 724 O O . PHE A 1 86 ? -0.785 8.907 9.841 1.00 63.44 86 PHE A O 1
ATOM 731 N N . THR A 1 87 ? -0.706 10.264 11.620 1.00 65.25 87 THR A N 1
ATOM 732 C CA . THR A 1 87 ? 0.685 9.997 12.021 1.00 65.25 87 THR A CA 1
ATOM 733 C C . THR A 1 87 ? 0.818 9.051 13.219 1.00 65.25 87 THR A C 1
ATOM 735 O O . THR A 1 87 ? 1.886 8.965 13.819 1.00 65.25 87 THR A O 1
ATOM 738 N N . SER A 1 88 ? -0.259 8.371 13.623 1.00 63.09 88 SER A N 1
ATOM 739 C CA . SER A 1 88 ? -0.192 7.422 14.737 1.00 63.09 88 SER A CA 1
ATOM 740 C C . SER A 1 88 ? 0.678 6.216 14.376 1.00 63.09 88 SER A C 1
ATOM 742 O O . SER A 1 88 ? 0.463 5.584 13.346 1.00 63.09 88 SER A O 1
ATOM 744 N N . PHE A 1 89 ? 1.617 5.863 15.259 1.00 57.47 89 PHE A N 1
ATOM 745 C CA . PHE A 1 89 ? 2.412 4.635 15.140 1.00 57.47 89 PHE A CA 1
ATOM 746 C C . PHE A 1 89 ? 1.558 3.376 15.349 1.00 57.47 89 PHE A C 1
ATOM 748 O O . PHE A 1 89 ? 1.864 2.312 14.820 1.00 57.47 89 PHE A O 1
ATOM 755 N N . LYS A 1 90 ? 0.452 3.502 16.097 1.00 61.94 90 LYS A N 1
ATOM 756 C CA . LYS A 1 90 ? -0.579 2.468 16.194 1.00 61.94 90 LYS A CA 1
ATOM 757 C C . LYS A 1 90 ? -1.410 2.501 14.904 1.00 61.94 90 LYS A C 1
ATOM 759 O O . LYS A 1 90 ? -2.000 3.556 14.635 1.00 61.94 90 LYS A O 1
ATOM 764 N N . PRO A 1 91 ? -1.485 1.392 14.140 1.00 64.88 91 PRO A N 1
ATOM 765 C CA . PRO A 1 91 ? -2.401 1.255 13.017 1.00 64.88 91 PRO A CA 1
ATOM 766 C C . PRO A 1 91 ? -3.798 1.735 13.390 1.00 64.88 91 PRO A C 1
ATOM 768 O O . PRO A 1 91 ? -4.348 1.330 14.413 1.00 64.88 91 PRO A O 1
ATOM 771 N N . GLN A 1 92 ? -4.372 2.594 12.548 1.00 62.94 92 GLN A N 1
ATOM 772 C CA . GLN A 1 92 ? -5.718 3.155 12.746 1.00 62.94 92 GLN A CA 1
ATOM 773 C C . GLN A 1 92 ? -6.823 2.085 12.719 1.00 62.94 92 GLN A C 1
ATOM 775 O O . GLN A 1 92 ? -7.963 2.335 13.094 1.00 62.94 92 GLN A O 1
ATOM 780 N N . GLU A 1 93 ? -6.447 0.894 12.271 1.00 58.44 93 GLU A N 1
ATOM 781 C CA . GLU A 1 93 ? -7.193 -0.356 12.251 1.00 58.44 93 GLU A CA 1
ATOM 782 C C . GLU A 1 93 ? -7.408 -0.971 13.641 1.00 58.44 93 GLU A C 1
ATOM 784 O O . GLU A 1 93 ? -8.372 -1.707 13.840 1.00 58.44 93 GLU A O 1
ATOM 789 N N . TYR A 1 94 ? -6.552 -0.666 14.621 1.00 60.19 94 TYR A N 1
ATOM 790 C CA . TYR A 1 94 ? -6.727 -1.133 15.993 1.00 60.19 94 TYR A CA 1
ATOM 791 C C . TYR A 1 94 ? -7.780 -0.292 16.719 1.00 60.19 94 TYR A C 1
ATOM 793 O O . TYR A 1 94 ? -7.457 0.678 17.408 1.00 60.19 94 TYR A O 1
ATOM 801 N N . MET A 1 95 ? -9.039 -0.692 16.563 1.00 60.41 95 MET A N 1
ATOM 802 C CA . MET A 1 95 ? -10.153 -0.238 17.389 1.00 60.41 95 MET A CA 1
ATOM 803 C C . MET A 1 95 ? -10.084 -0.971 18.729 1.00 60.41 95 MET A C 1
ATOM 805 O O . MET A 1 95 ? -10.339 -2.168 18.781 1.00 60.41 95 MET A O 1
ATOM 809 N N . ALA A 1 96 ? -9.704 -0.269 19.791 1.00 57.41 96 ALA A N 1
ATOM 810 C CA . ALA A 1 96 ? -9.778 -0.783 21.162 1.00 57.41 96 ALA A CA 1
ATOM 811 C C . ALA A 1 96 ? -10.871 -0.017 21.918 1.00 57.41 96 ALA A C 1
ATOM 813 O O . ALA A 1 96 ? -10.646 0.484 23.015 1.00 57.41 96 ALA A O 1
ATOM 814 N N . ASP A 1 97 ? -12.006 0.175 21.247 1.00 60.69 97 ASP A N 1
ATOM 815 C CA . ASP A 1 97 ? -13.133 0.937 21.786 1.00 60.69 97 ASP A CA 1
ATOM 816 C C . ASP A 1 97 ? -14.047 0.037 22.626 1.00 60.69 97 ASP A C 1
ATOM 818 O O . ASP A 1 97 ? -14.652 0.506 23.585 1.00 60.69 97 ASP A O 1
ATOM 822 N N . ASP A 1 98 ? -14.105 -1.258 22.298 1.00 66.50 98 ASP A N 1
ATOM 823 C CA . ASP A 1 98 ? -14.653 -2.303 23.158 1.00 66.50 98 ASP A CA 1
ATOM 824 C C . ASP A 1 98 ? -13.825 -3.603 23.037 1.00 66.50 98 ASP A C 1
ATOM 826 O O . ASP A 1 98 ? -12.995 -3.757 22.129 1.00 66.50 98 ASP A O 1
ATOM 830 N N . GLU A 1 99 ? -14.047 -4.534 23.970 1.00 71.25 99 GLU A N 1
ATOM 831 C CA . GLU A 1 99 ? -13.346 -5.826 24.037 1.00 71.25 99 GLU A CA 1
ATOM 832 C C . GLU A 1 99 ? -13.601 -6.718 22.803 1.00 71.25 99 GLU A C 1
ATOM 834 O O . GLU A 1 99 ? -12.714 -7.455 22.362 1.00 71.25 99 GLU A O 1
ATOM 839 N N . LEU A 1 100 ? -14.793 -6.632 22.206 1.00 72.88 100 LEU A N 1
ATOM 840 C CA . LEU A 1 100 ? -15.186 -7.382 21.011 1.00 72.88 100 LEU A CA 1
ATOM 841 C C . LEU A 1 100 ? -14.413 -6.900 19.775 1.00 72.88 100 LEU A C 1
ATOM 843 O O . LEU A 1 100 ? -13.844 -7.711 19.041 1.00 72.88 100 LEU A O 1
ATOM 847 N N . PHE A 1 101 ? -14.318 -5.590 19.556 1.00 74.62 101 PHE A N 1
ATOM 848 C CA . PHE A 1 101 ? -13.544 -4.976 18.480 1.00 74.62 101 PHE A CA 1
ATOM 849 C C . PHE A 1 101 ? -12.049 -5.247 18.635 1.00 74.62 101 PHE A C 1
ATOM 851 O O . PHE A 1 101 ? -11.367 -5.512 17.637 1.00 74.62 101 PHE A O 1
ATOM 858 N N . GLU A 1 102 ? -11.532 -5.248 19.862 1.00 78.50 102 GLU A N 1
ATOM 859 C CA . GLU A 1 102 ? -10.148 -5.639 20.122 1.00 78.50 102 GLU A CA 1
ATOM 860 C C . GLU A 1 102 ? -9.902 -7.101 19.717 1.00 78.50 102 GLU A C 1
ATOM 862 O O . GLU A 1 102 ? -8.935 -7.410 19.011 1.00 78.50 102 GLU A O 1
ATOM 867 N N . GLU A 1 103 ? -10.810 -8.015 20.063 1.00 81.88 103 GLU A N 1
ATOM 868 C CA . GLU A 1 103 ? -10.672 -9.409 19.661 1.00 81.88 103 GLU A CA 1
ATOM 869 C C . GLU A 1 103 ? -10.801 -9.602 18.139 1.00 81.88 103 GLU A C 1
ATOM 871 O O . GLU A 1 103 ? -10.021 -10.352 17.534 1.00 81.88 103 GLU A O 1
ATOM 876 N N . VAL A 1 104 ? -11.739 -8.910 17.491 1.00 82.12 104 VAL A N 1
ATOM 877 C CA . VAL A 1 104 ? -11.931 -8.970 16.035 1.00 82.12 104 VAL A CA 1
ATOM 878 C C . VAL A 1 104 ? -10.701 -8.446 15.300 1.00 82.12 104 VAL A C 1
ATOM 880 O O . VAL A 1 104 ? -10.214 -9.102 14.371 1.00 82.12 104 VAL A O 1
ATOM 883 N N . THR A 1 105 ? -10.161 -7.302 15.720 1.00 82.44 105 THR A N 1
ATOM 884 C CA . THR A 1 105 ? -8.953 -6.723 15.118 1.00 82.44 105 THR A CA 1
ATOM 885 C C . THR A 1 105 ? -7.742 -7.623 15.346 1.00 82.44 105 THR A C 1
ATOM 887 O O . THR A 1 105 ? -7.012 -7.893 14.393 1.00 82.44 105 THR A O 1
ATOM 890 N N . ARG A 1 106 ? -7.584 -8.212 16.540 1.00 84.50 106 ARG A N 1
ATOM 891 C CA . ARG A 1 106 ? -6.557 -9.229 16.819 1.00 84.50 106 ARG A CA 1
ATOM 892 C C . ARG A 1 106 ? -6.651 -10.414 15.858 1.00 84.50 106 ARG A C 1
ATOM 894 O O . ARG A 1 106 ? -5.649 -10.793 15.248 1.00 84.50 106 ARG A O 1
ATOM 901 N N . ARG A 1 107 ? -7.844 -10.990 15.685 1.00 86.94 107 ARG A N 1
ATOM 902 C CA . ARG A 1 107 ? -8.070 -12.123 14.768 1.00 86.94 107 ARG A CA 1
ATOM 903 C C . ARG A 1 107 ? -7.798 -11.736 13.311 1.00 86.94 107 ARG A C 1
ATOM 905 O O . ARG A 1 107 ? -7.224 -12.529 12.564 1.00 86.94 107 ARG A O 1
ATOM 912 N N . ALA A 1 108 ? -8.190 -10.532 12.896 1.00 87.19 108 ALA A N 1
ATOM 913 C CA . ALA A 1 108 ? -7.928 -10.026 11.551 1.00 87.19 108 ALA A CA 1
ATOM 914 C C . ALA A 1 108 ? -6.421 -9.843 11.295 1.00 87.19 108 ALA A C 1
ATOM 916 O O . ALA A 1 108 ? -5.918 -10.290 10.261 1.00 87.19 108 ALA A O 1
ATOM 917 N N . THR A 1 109 ? -5.682 -9.290 12.259 1.00 86.56 109 THR A N 1
ATOM 918 C CA . THR A 1 109 ? -4.224 -9.130 12.180 1.00 86.56 109 THR A CA 1
ATOM 919 C C . THR A 1 109 ? -3.499 -10.475 12.162 1.00 86.56 109 THR A C 1
ATOM 921 O O . THR A 1 109 ? -2.597 -10.667 11.351 1.00 86.56 109 THR A O 1
ATOM 924 N N . GLN A 1 110 ? -3.914 -11.450 12.978 1.00 90.31 110 GLN A N 1
ATOM 925 C CA . GLN A 1 110 ? -3.336 -12.803 12.956 1.00 90.31 110 GLN A CA 1
ATOM 926 C C . GLN A 1 110 ? -3.498 -13.484 11.591 1.00 90.31 110 GLN A C 1
ATOM 928 O O . GLN A 1 110 ? -2.571 -14.135 11.104 1.00 90.31 110 GLN A O 1
ATOM 933 N N . LYS A 1 111 ? -4.652 -13.306 10.935 1.00 90.75 111 LYS A N 1
ATOM 934 C CA . LYS A 1 111 ? -4.879 -13.822 9.577 1.00 90.75 111 LYS A CA 1
ATOM 935 C C . LYS A 1 111 ? -4.023 -13.110 8.536 1.00 90.75 111 LYS A C 1
ATOM 937 O O . LYS A 1 111 ? -3.462 -13.776 7.674 1.00 90.75 111 LYS A O 1
ATOM 942 N N . ALA A 1 112 ? -3.899 -11.788 8.622 1.00 89.56 112 ALA A N 1
ATOM 943 C CA . ALA A 1 112 ? -3.019 -11.010 7.751 1.00 89.56 112 ALA A CA 1
ATOM 944 C C . ALA A 1 112 ? -1.541 -11.416 7.913 1.00 89.56 112 ALA A C 1
ATOM 946 O O . ALA A 1 112 ? -0.826 -11.567 6.926 1.00 89.56 112 ALA A O 1
ATOM 947 N N . TYR A 1 113 ? -1.097 -11.673 9.145 1.00 90.94 113 TYR A N 1
ATOM 948 C CA . TYR A 1 113 ? 0.239 -12.201 9.414 1.00 90.94 113 TYR A CA 1
ATOM 949 C C . TYR A 1 113 ? 0.427 -13.596 8.805 1.00 90.94 113 TYR A C 1
ATOM 951 O O . TYR A 1 113 ? 1.376 -13.824 8.059 1.00 90.94 113 TYR A O 1
ATOM 959 N N . SER A 1 114 ? -0.525 -14.503 9.043 1.00 93.00 114 SER A N 1
ATOM 960 C CA . SER A 1 114 ? -0.511 -15.865 8.484 1.00 93.00 114 SER A CA 1
ATOM 961 C C . SER A 1 114 ? -0.568 -15.879 6.953 1.00 93.00 114 SER A C 1
ATOM 963 O O . SER A 1 114 ? -0.075 -16.798 6.310 1.00 93.00 114 SER A O 1
ATOM 965 N N . TYR A 1 115 ? -1.169 -14.858 6.342 1.00 94.75 115 TYR A N 1
ATOM 966 C CA . TYR A 1 115 ? -1.127 -14.676 4.899 1.00 94.75 115 TYR A CA 1
ATOM 967 C C . TYR A 1 115 ? 0.307 -14.409 4.421 1.00 94.75 115 TYR A C 1
ATOM 969 O O . TYR A 1 115 ? 0.774 -15.073 3.496 1.00 94.75 115 TYR A O 1
ATOM 977 N N . PHE A 1 116 ? 1.040 -13.501 5.073 1.00 94.12 116 PHE A N 1
ATOM 978 C CA . PHE A 1 116 ? 2.410 -13.171 4.670 1.00 94.12 116 PHE A CA 1
ATOM 979 C C . PHE A 1 116 ? 3.424 -14.288 4.913 1.00 94.12 116 PHE A C 1
ATOM 981 O O . PHE A 1 116 ? 4.373 -14.398 4.135 1.00 94.12 116 PHE A O 1
ATOM 988 N N . THR A 1 117 ? 3.222 -15.138 5.926 1.00 94.81 117 THR A N 1
ATOM 989 C CA . THR A 1 117 ? 4.111 -16.287 6.167 1.00 94.81 117 THR A CA 1
ATOM 990 C C . THR A 1 117 ? 4.123 -17.273 5.000 1.00 94.81 117 THR A C 1
ATOM 992 O O . THR A 1 117 ? 5.129 -17.942 4.797 1.00 94.81 117 THR A O 1
ATOM 995 N N . VAL A 1 118 ? 3.049 -17.337 4.206 1.00 94.94 118 VAL A N 1
ATOM 996 C CA . VAL A 1 118 ? 2.975 -18.167 2.992 1.00 94.94 118 VAL A CA 1
ATOM 997 C C . VAL A 1 118 ? 3.245 -17.345 1.732 1.00 94.94 118 VAL A C 1
ATOM 999 O O . VAL A 1 118 ? 3.976 -17.782 0.843 1.00 94.94 118 VAL A O 1
ATOM 1002 N N . ALA A 1 119 ? 2.682 -16.140 1.649 1.00 94.50 119 ALA A N 1
ATOM 1003 C CA . ALA A 1 119 ? 2.731 -15.322 0.445 1.00 94.50 119 ALA A CA 1
ATOM 1004 C C . ALA A 1 119 ? 4.149 -14.845 0.090 1.00 94.50 119 ALA A C 1
ATOM 1006 O O . ALA A 1 119 ? 4.515 -14.862 -1.085 1.00 94.50 119 ALA A O 1
ATOM 1007 N N . LEU A 1 120 ? 4.961 -14.453 1.081 1.00 94.56 120 LEU A N 1
ATOM 1008 C CA . LEU A 1 120 ? 6.325 -13.975 0.828 1.00 94.56 120 LEU A CA 1
ATOM 1009 C C . LEU A 1 120 ? 7.264 -15.094 0.339 1.00 94.56 120 LEU A C 1
ATOM 1011 O O . LEU A 1 120 ? 7.914 -14.884 -0.686 1.00 94.56 120 LEU A O 1
ATOM 1015 N N . PRO A 1 121 ? 7.325 -16.289 0.971 1.00 96.00 121 PRO A N 1
ATOM 1016 C CA . PRO A 1 121 ? 8.107 -17.407 0.434 1.00 96.00 121 PRO A CA 1
ATOM 1017 C C . PRO A 1 121 ? 7.674 -17.841 -0.968 1.00 96.00 121 PRO A C 1
ATOM 1019 O O . PRO A 1 121 ? 8.518 -18.157 -1.810 1.00 96.00 121 PRO A O 1
ATOM 1022 N N . LEU A 1 122 ? 6.365 -17.832 -1.239 1.00 95.75 122 LEU A N 1
ATOM 1023 C CA . LEU A 1 122 ? 5.832 -18.152 -2.560 1.00 95.75 122 LEU A CA 1
ATOM 1024 C C . LEU A 1 122 ? 6.301 -17.128 -3.595 1.00 95.75 122 LEU A C 1
ATOM 1026 O O . LEU A 1 122 ? 6.799 -17.516 -4.649 1.00 95.75 122 LEU A O 1
ATOM 1030 N N . LEU A 1 123 ? 6.222 -15.833 -3.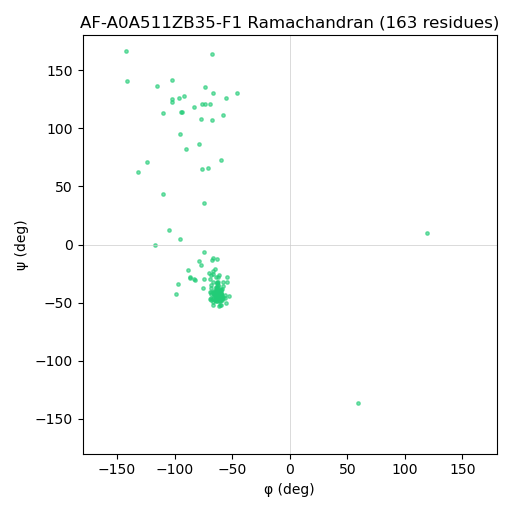280 1.00 95.00 123 LEU A N 1
ATOM 1031 C CA . LEU A 1 123 ? 6.713 -14.779 -4.162 1.00 95.00 123 LEU A CA 1
ATOM 1032 C C . LEU A 1 123 ? 8.225 -14.882 -4.405 1.00 95.00 123 LEU A C 1
ATOM 1034 O O . LEU A 1 123 ? 8.669 -14.742 -5.542 1.00 95.00 123 LEU A O 1
ATOM 1038 N N . ALA A 1 124 ? 9.012 -15.172 -3.367 1.00 93.25 124 ALA A N 1
ATOM 1039 C CA . ALA A 1 124 ? 10.450 -15.386 -3.508 1.00 93.25 124 ALA A CA 1
ATOM 1040 C C . ALA A 1 124 ? 10.752 -16.574 -4.437 1.00 93.25 124 ALA A C 1
ATOM 1042 O O . ALA A 1 124 ? 11.597 -16.474 -5.321 1.00 93.25 124 ALA A O 1
ATOM 1043 N N . THR A 1 125 ? 10.008 -17.672 -4.294 1.00 94.94 125 THR A N 1
ATOM 1044 C CA . THR A 1 125 ? 10.135 -18.853 -5.160 1.00 94.94 125 THR A CA 1
ATOM 1045 C C . THR A 1 125 ? 9.749 -18.523 -6.605 1.00 94.94 125 THR A C 1
ATOM 1047 O O . THR A 1 125 ? 10.461 -18.896 -7.534 1.00 94.94 125 THR A O 1
ATOM 1050 N N . MET A 1 126 ? 8.666 -17.768 -6.813 1.00 92.50 126 MET A N 1
ATOM 1051 C CA . MET A 1 126 ? 8.270 -17.286 -8.139 1.00 92.50 126 MET A CA 1
ATOM 1052 C C . MET A 1 126 ? 9.354 -16.416 -8.776 1.00 92.50 126 MET A C 1
ATOM 1054 O O . MET A 1 126 ? 9.635 -16.590 -9.956 1.00 92.50 126 MET A O 1
ATOM 1058 N N . TYR A 1 127 ? 9.987 -15.527 -8.009 1.00 89.25 127 TYR A N 1
ATOM 1059 C CA . TYR A 1 127 ? 11.077 -14.680 -8.498 1.00 89.25 127 TYR A CA 1
ATOM 1060 C C . TYR A 1 127 ? 12.313 -15.483 -8.932 1.00 89.25 127 TYR A C 1
ATOM 1062 O O . TYR A 1 127 ? 12.989 -15.095 -9.878 1.00 89.25 127 TYR A O 1
ATOM 1070 N N . LEU A 1 128 ? 12.601 -16.615 -8.280 1.00 90.38 128 LEU A N 1
ATOM 1071 C CA . LEU A 1 128 ? 13.722 -17.484 -8.660 1.00 90.38 128 LEU A CA 1
ATOM 1072 C C . LEU A 1 128 ? 13.458 -18.293 -9.938 1.00 90.38 128 LEU A C 1
ATOM 1074 O O . LEU A 1 128 ? 14.402 -18.640 -10.643 1.00 90.38 128 LEU A O 1
ATOM 1078 N N . ILE A 1 129 ? 12.196 -18.622 -10.223 1.00 93.19 129 ILE A N 1
ATOM 1079 C CA . ILE A 1 129 ? 11.819 -19.505 -11.341 1.00 93.19 129 ILE A CA 1
ATOM 1080 C C . ILE A 1 129 ? 11.411 -18.702 -12.583 1.00 93.19 129 ILE A C 1
ATOM 1082 O O . ILE A 1 129 ? 11.641 -19.135 -13.711 1.00 93.19 129 ILE A O 1
ATOM 1086 N N . LEU A 1 130 ? 10.783 -17.543 -12.391 1.00 89.31 130 LEU A N 1
ATOM 1087 C CA . LEU A 1 130 ? 10.254 -16.707 -13.463 1.00 89.31 130 LEU A CA 1
ATOM 1088 C C . LEU A 1 130 ? 11.188 -15.515 -13.718 1.00 89.31 130 LEU A C 1
ATOM 1090 O O . LEU A 1 130 ? 11.674 -14.912 -12.764 1.00 89.31 130 LEU A O 1
ATOM 1094 N N . PRO A 1 131 ? 11.392 -15.095 -14.981 1.00 83.75 131 PRO A N 1
ATOM 1095 C CA . PRO A 1 131 ? 12.201 -13.924 -15.320 1.00 83.75 131 PRO A CA 1
ATOM 1096 C C . PRO A 1 131 ? 11.438 -12.619 -15.021 1.00 83.75 131 PRO A C 1
ATOM 1098 O O . PRO A 1 131 ? 11.073 -11.861 -15.919 1.00 83.75 131 PRO A O 1
ATOM 1101 N N . ILE A 1 132 ? 11.145 -12.368 -13.745 1.00 83.06 132 ILE A N 1
ATOM 1102 C CA . ILE A 1 132 ? 10.391 -11.200 -13.288 1.00 83.06 132 ILE A CA 1
ATOM 1103 C C . ILE A 1 132 ? 11.348 -10.009 -13.168 1.00 83.06 132 ILE A C 1
ATOM 1105 O O . ILE A 1 132 ? 12.281 -10.018 -12.369 1.00 83.06 132 ILE A O 1
ATOM 1109 N N . GLY A 1 133 ? 11.103 -8.949 -13.942 1.00 82.31 133 GLY A N 1
ATOM 1110 C CA . GLY A 1 133 ? 11.852 -7.695 -13.818 1.00 82.31 133 GLY A CA 1
ATOM 1111 C C . GLY A 1 133 ? 11.575 -6.961 -12.496 1.00 82.31 133 GLY A C 1
ATOM 1112 O O . GLY A 1 133 ? 10.569 -7.204 -11.833 1.00 82.31 133 GLY A O 1
ATOM 1113 N N . LYS A 1 134 ? 12.429 -5.995 -12.133 1.00 83.31 134 LYS A N 1
ATOM 1114 C CA . LYS A 1 134 ? 12.340 -5.236 -10.863 1.00 83.31 134 LYS A CA 1
ATOM 1115 C C . LYS A 1 134 ? 10.957 -4.605 -10.629 1.00 83.31 134 LYS A C 1
ATOM 1117 O O . LYS A 1 134 ? 10.400 -4.730 -9.542 1.00 83.31 134 LYS A O 1
ATOM 1122 N N . PHE A 1 135 ? 10.370 -3.987 -11.659 1.00 84.38 135 PHE A N 1
ATOM 1123 C CA . PHE A 1 135 ? 9.016 -3.418 -11.588 1.00 84.38 135 PHE A CA 1
ATOM 1124 C C . PHE A 1 135 ? 7.926 -4.491 -11.462 1.00 84.38 135 PHE A C 1
ATOM 1126 O O . PHE A 1 135 ? 6.955 -4.293 -10.737 1.00 84.38 135 PHE A O 1
ATOM 1133 N N . GLY A 1 136 ? 8.108 -5.653 -12.096 1.00 87.44 136 GLY A N 1
ATOM 1134 C CA . GLY A 1 136 ? 7.218 -6.803 -11.926 1.00 87.44 136 GLY A CA 1
ATOM 1135 C C . GLY A 1 136 ? 7.240 -7.341 -10.493 1.00 87.44 136 GLY A C 1
ATOM 1136 O O . GLY A 1 136 ? 6.186 -7.614 -9.925 1.00 87.44 136 GLY A O 1
ATOM 1137 N N . MET A 1 137 ? 8.424 -7.408 -9.877 1.00 89.44 137 MET A N 1
ATOM 1138 C CA . MET A 1 137 ? 8.584 -7.818 -8.480 1.00 89.44 137 MET A CA 1
ATOM 1139 C C . MET A 1 137 ? 7.938 -6.809 -7.522 1.00 89.44 137 MET A C 1
ATOM 1141 O O . MET A 1 137 ? 7.231 -7.197 -6.592 1.00 89.44 137 MET A O 1
ATOM 1145 N N . LEU A 1 138 ? 8.116 -5.509 -7.778 1.00 90.81 138 LEU A N 1
ATOM 1146 C CA . LEU A 1 138 ? 7.457 -4.448 -7.014 1.00 90.81 138 LEU A CA 1
ATOM 1147 C C . LEU A 1 138 ? 5.926 -4.539 -7.122 1.00 90.81 138 LEU A C 1
ATOM 1149 O O . LEU A 1 138 ? 5.237 -4.490 -6.106 1.00 90.81 138 LEU A O 1
ATOM 1153 N N . ASN A 1 139 ? 5.392 -4.747 -8.327 1.00 92.56 139 ASN A N 1
ATOM 1154 C CA . ASN A 1 139 ? 3.957 -4.942 -8.539 1.00 92.56 139 ASN A CA 1
ATOM 1155 C C . ASN A 1 139 ? 3.429 -6.176 -7.803 1.00 92.56 139 ASN A C 1
ATOM 1157 O O . ASN A 1 139 ? 2.358 -6.120 -7.205 1.00 92.56 139 ASN A O 1
ATOM 1161 N N . ALA A 1 140 ? 4.182 -7.276 -7.801 1.00 93.75 140 ALA A N 1
ATOM 1162 C CA . ALA A 1 140 ? 3.804 -8.480 -7.076 1.00 93.75 140 ALA A CA 1
ATOM 1163 C C . ALA A 1 140 ? 3.767 -8.249 -5.554 1.00 93.75 140 ALA A C 1
ATOM 1165 O O . ALA A 1 140 ? 2.809 -8.661 -4.904 1.00 93.75 140 ALA A O 1
ATOM 1166 N N . LEU A 1 141 ? 4.737 -7.518 -4.990 1.00 95.19 141 LEU A N 1
ATOM 1167 C CA . LEU A 1 141 ? 4.710 -7.098 -3.581 1.00 95.19 141 LEU A CA 1
ATOM 1168 C C . LEU A 1 141 ? 3.484 -6.232 -3.259 1.00 95.19 141 LEU A C 1
ATOM 1170 O O . LEU A 1 141 ? 2.820 -6.454 -2.247 1.00 95.19 141 LEU A O 1
ATOM 1174 N N . LEU A 1 142 ? 3.150 -5.277 -4.130 1.00 95.88 142 LEU A N 1
ATOM 1175 C CA . LEU A 1 142 ? 1.957 -4.441 -3.974 1.00 95.88 142 LEU A CA 1
ATOM 1176 C C . LEU A 1 142 ? 0.663 -5.272 -4.057 1.00 95.88 142 LEU A C 1
ATOM 1178 O O . LEU A 1 142 ? -0.255 -5.063 -3.265 1.00 95.88 142 LEU A O 1
ATOM 1182 N N . LEU A 1 143 ? 0.595 -6.269 -4.943 1.00 96.12 143 LEU A N 1
ATOM 1183 C CA . LEU A 1 143 ? -0.528 -7.211 -5.001 1.00 96.12 143 LEU A CA 1
ATOM 1184 C C . LEU A 1 143 ? -0.657 -8.040 -3.717 1.00 96.12 143 LEU A C 1
ATOM 1186 O O . LEU A 1 143 ? -1.775 -8.239 -3.238 1.00 96.12 143 LEU A O 1
ATOM 1190 N N . LEU A 1 144 ? 0.458 -8.477 -3.120 1.00 96.62 144 LEU A N 1
ATOM 1191 C CA . LEU A 1 144 ? 0.419 -9.134 -1.812 1.00 96.62 144 LEU A CA 1
ATOM 1192 C C . LEU A 1 144 ? -0.120 -8.196 -0.727 1.00 96.62 144 LEU A C 1
ATOM 1194 O O . LEU A 1 144 ? -0.938 -8.610 0.093 1.00 96.62 144 LEU A O 1
ATOM 1198 N N . ALA A 1 145 ? 0.276 -6.921 -0.743 1.00 95.12 145 ALA A N 1
ATOM 1199 C CA . ALA A 1 145 ? -0.258 -5.929 0.186 1.00 95.12 145 ALA A CA 1
ATOM 1200 C C . ALA A 1 145 ? -1.781 -5.750 0.020 1.00 95.12 145 ALA A C 1
ATOM 1202 O O . ALA A 1 145 ? -2.507 -5.721 1.013 1.00 95.12 145 ALA A O 1
ATOM 1203 N N . ILE A 1 146 ? -2.301 -5.724 -1.216 1.00 95.94 146 ILE A N 1
ATOM 1204 C CA . ILE A 1 146 ? -3.756 -5.751 -1.467 1.00 95.94 146 ILE A CA 1
ATOM 1205 C C . ILE A 1 146 ? -4.383 -7.011 -0.865 1.00 95.94 146 ILE A C 1
ATOM 1207 O O . ILE A 1 146 ? -5.404 -6.919 -0.184 1.00 95.94 146 ILE A O 1
ATOM 1211 N N . GLY A 1 147 ? -3.773 -8.180 -1.077 1.00 95.06 147 GLY A N 1
ATOM 1212 C CA . GLY A 1 147 ? -4.239 -9.447 -0.511 1.00 95.06 147 GLY A CA 1
ATOM 1213 C C . GLY A 1 147 ? -4.348 -9.409 1.015 1.00 95.06 147 GLY A C 1
ATOM 1214 O O . GLY A 1 147 ? -5.370 -9.819 1.569 1.00 95.06 147 GLY A O 1
ATOM 1215 N N . GLN A 1 148 ? -3.354 -8.837 1.696 1.00 94.38 148 GLN A N 1
ATOM 1216 C CA . GLN A 1 148 ? -3.381 -8.626 3.144 1.00 94.38 148 GLN A CA 1
ATOM 1217 C C . GLN A 1 148 ? -4.570 -7.747 3.568 1.00 94.38 148 GLN A C 1
ATOM 1219 O O . GLN A 1 148 ? -5.350 -8.151 4.436 1.00 94.38 148 GLN A O 1
ATOM 1224 N N . TYR A 1 149 ? -4.744 -6.571 2.955 1.00 92.62 149 TYR A N 1
ATOM 1225 C CA . TYR A 1 149 ? -5.865 -5.681 3.279 1.00 92.62 149 TYR A CA 1
ATOM 1226 C C . TYR A 1 149 ? -7.222 -6.310 2.948 1.00 92.62 149 TYR A C 1
ATOM 1228 O O . TYR A 1 149 ? -8.196 -6.090 3.669 1.00 92.62 149 TYR A O 1
ATOM 1236 N N . PHE A 1 150 ? -7.295 -7.145 1.912 1.00 93.62 150 PHE A N 1
ATOM 1237 C CA . PHE A 1 150 ? -8.497 -7.894 1.565 1.00 93.6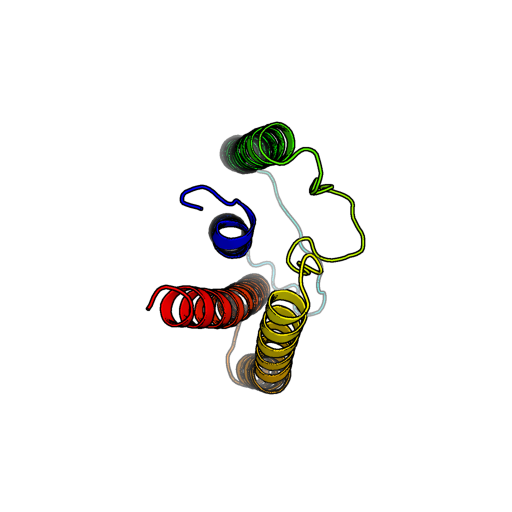2 150 PHE A CA 1
ATOM 1238 C C . PHE A 1 150 ? -8.852 -8.947 2.624 1.00 93.62 150 PHE A C 1
ATOM 1240 O O . PHE A 1 150 ? -10.008 -9.032 3.045 1.00 93.62 150 PHE A O 1
ATOM 1247 N N . VAL A 1 151 ? -7.872 -9.728 3.095 1.00 92.31 151 VAL A N 1
ATOM 1248 C CA . VAL A 1 151 ? -8.059 -10.708 4.182 1.00 92.31 151 VAL A CA 1
ATOM 1249 C C . VAL A 1 151 ? -8.529 -10.015 5.461 1.00 92.31 151 VAL A C 1
ATOM 1251 O O . VAL A 1 151 ? -9.470 -10.481 6.117 1.00 92.31 151 VAL A O 1
ATOM 1254 N N . TYR A 1 152 ? -7.912 -8.880 5.788 1.00 89.81 152 TYR A N 1
ATOM 1255 C CA . TYR A 1 152 ? -8.281 -8.059 6.934 1.00 89.81 152 TYR A CA 1
ATOM 1256 C C . TYR A 1 152 ? -9.724 -7.544 6.811 1.00 89.81 152 TYR A C 1
ATOM 1258 O O . TYR A 1 152 ? -10.569 -7.820 7.666 1.00 89.81 152 TYR A O 1
ATOM 1266 N N . TYR A 1 153 ? -10.047 -6.901 5.686 1.00 89.62 153 TYR A N 1
ATOM 1267 C CA . TYR A 1 153 ? -11.373 -6.362 5.392 1.00 89.62 153 TYR A CA 1
ATOM 1268 C C . TYR A 1 153 ? -12.471 -7.428 5.434 1.00 89.62 153 TYR A C 1
ATOM 1270 O O . TYR A 1 153 ? -13.514 -7.224 6.055 1.00 89.62 153 TYR A O 1
ATOM 1278 N N . ARG A 1 154 ? -12.239 -8.590 4.810 1.00 90.00 154 ARG A N 1
ATOM 1279 C CA . ARG A 1 154 ? -13.199 -9.701 4.817 1.00 90.00 154 ARG A CA 1
ATOM 1280 C C . ARG A 1 154 ? -13.450 -10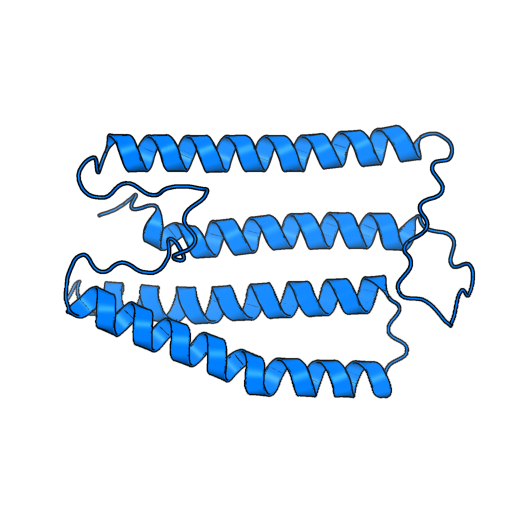.214 6.231 1.00 90.00 154 ARG A C 1
ATOM 1282 O O . ARG A 1 154 ? -14.575 -10.602 6.536 1.00 90.00 154 ARG A O 1
ATOM 1289 N N . THR A 1 155 ? -12.420 -10.222 7.076 1.00 87.50 155 THR A N 1
ATOM 1290 C CA . THR A 1 155 ? -12.553 -10.648 8.470 1.00 87.50 155 THR A CA 1
ATOM 1291 C C . THR A 1 155 ? -13.435 -9.672 9.239 1.00 87.50 155 THR A C 1
ATOM 1293 O O . THR A 1 155 ? -14.445 -10.106 9.779 1.00 87.50 155 THR A O 1
ATOM 1296 N N . ILE A 1 156 ? -13.148 -8.368 9.193 1.00 84.62 156 ILE A N 1
ATOM 1297 C CA . ILE A 1 156 ? -13.980 -7.349 9.857 1.00 84.62 156 ILE A CA 1
ATOM 1298 C C . ILE A 1 156 ? -15.416 -7.367 9.339 1.00 84.62 156 ILE A C 1
ATOM 1300 O O . ILE A 1 156 ? -16.359 -7.384 10.122 1.00 84.62 156 ILE A O 1
ATOM 1304 N N . ARG A 1 157 ? -15.598 -7.385 8.013 1.00 83.94 157 ARG A N 1
ATOM 1305 C CA . ARG A 1 157 ? -16.929 -7.346 7.399 1.00 83.94 157 ARG A CA 1
ATOM 1306 C C . ARG A 1 157 ? -17.808 -8.509 7.852 1.00 83.94 157 ARG A C 1
ATOM 1308 O O . ARG A 1 157 ? -19.014 -8.331 7.968 1.00 83.94 157 ARG A O 1
ATOM 1315 N N . ARG A 1 158 ? -17.215 -9.686 8.064 1.00 83.19 158 ARG A N 1
ATOM 1316 C CA . ARG A 1 158 ? -17.943 -10.867 8.523 1.00 83.19 158 ARG A CA 1
ATOM 1317 C C . ARG A 1 158 ? -18.461 -10.688 9.950 1.00 83.19 158 ARG A C 1
ATOM 1319 O O . ARG A 1 158 ? -19.648 -10.889 10.153 1.00 83.19 158 ARG A O 1
ATOM 1326 N N . TYR A 1 159 ? -17.612 -10.259 10.883 1.00 76.31 159 TYR A N 1
ATOM 1327 C CA . TYR A 1 159 ? -18.023 -10.037 12.276 1.00 76.31 159 TYR A CA 1
ATOM 1328 C C . TYR A 1 159 ? -19.118 -8.972 12.385 1.00 76.31 159 TYR A C 1
ATOM 1330 O O . TYR A 1 159 ? -20.160 -9.211 12.975 1.00 76.31 159 TYR A O 1
ATOM 1338 N N . MET A 1 160 ? -18.970 -7.863 11.660 1.00 71.69 160 MET A N 1
ATOM 1339 C CA . MET A 1 160 ? -19.978 -6.795 11.639 1.00 71.69 160 MET A CA 1
ATOM 1340 C C . MET A 1 160 ? -21.329 -7.212 11.034 1.00 71.69 160 MET A C 1
ATOM 1342 O O . MET A 1 160 ? -22.325 -6.519 11.227 1.00 71.69 160 MET A O 1
ATOM 1346 N N . ALA A 1 161 ? -21.361 -8.276 10.227 1.00 72.31 161 ALA A N 1
ATOM 1347 C CA . ALA A 1 161 ? -22.600 -8.834 9.690 1.00 72.31 161 ALA A CA 1
ATOM 1348 C C . ALA A 1 161 ? -23.235 -9.855 10.646 1.00 72.31 161 ALA A C 1
ATOM 1350 O O . ALA A 1 161 ? -24.449 -10.019 10.612 1.00 72.31 161 ALA A O 1
ATOM 1351 N N . GLU A 1 162 ? -22.424 -10.527 11.467 1.00 62.41 162 GLU A N 1
ATOM 1352 C CA . GLU A 1 162 ? -22.871 -11.472 12.495 1.00 62.41 162 GLU A CA 1
ATOM 1353 C C . GLU A 1 162 ? -23.457 -10.725 13.713 1.00 62.41 162 GLU A C 1
ATOM 1355 O O . GLU A 1 162 ? -24.499 -11.138 14.201 1.00 62.41 162 GLU A O 1
ATOM 1360 N N . ASP A 1 163 ? -22.899 -9.572 14.107 1.00 53.03 163 ASP A N 1
ATOM 1361 C CA . ASP A 1 163 ? -23.429 -8.725 15.201 1.00 53.03 163 ASP A CA 1
ATOM 1362 C C . ASP A 1 163 ? -24.700 -7.925 14.827 1.00 53.03 163 ASP A C 1
ATOM 1364 O O . ASP A 1 163 ? -25.280 -7.225 15.658 1.00 53.03 163 ASP A O 1
ATOM 1368 N N . ALA A 1 164 ? -25.123 -7.964 13.558 1.00 50.44 164 ALA A N 1
ATOM 1369 C CA . ALA A 1 164 ? -26.306 -7.256 13.056 1.00 50.44 164 ALA A CA 1
ATOM 1370 C C . ALA A 1 164 ? -27.583 -8.124 13.026 1.00 50.44 164 ALA A C 1
ATOM 1372 O O . ALA A 1 164 ? -28.606 -7.666 12.502 1.00 50.44 164 ALA A O 1
ATOM 1373 N N . VAL A 1 165 ? -27.509 -9.357 13.541 1.00 42.59 165 VAL A N 1
ATOM 1374 C CA . VAL A 1 165 ? -28.603 -10.337 13.680 1.00 42.59 165 VAL A CA 1
ATOM 1375 C C . VAL A 1 165 ? -28.917 -10.525 15.157 1.00 42.59 165 VAL A C 1
ATOM 1377 O O . VAL A 1 165 ? -30.124 -10.539 15.483 1.00 42.59 165 VAL A O 1
#

Radius of gyration: 19.26 Å; Cα contacts (8 Å, |Δi|>4): 88; chains: 1; bounding box: 52×35×48 Å

Nearest PDB structures (foldseek):
  7epa-assembly1_B  TM=3.604E-01  e=5.076E+00  Homo sapiens